Protein AF-A0A537PVB3-F1 (afdb_monomer_lite)

Structure (mmCIF, N/CA/C/O backbone):
data_AF-A0A537PVB3-F1
#
_entry.id   AF-A0A537PVB3-F1
#
loop_
_atom_site.group_PDB
_atom_site.id
_atom_site.type_symbol
_atom_site.label_atom_id
_atom_site.label_alt_id
_atom_site.label_comp_id
_atom_site.label_asym_id
_atom_site.label_entity_id
_atom_site.label_seq_id
_atom_site.pdbx_PDB_ins_code
_atom_site.Cartn_x
_atom_site.Cartn_y
_atom_site.Cartn_z
_atom_site.occupancy
_atom_site.B_iso_or_equiv
_atom_site.auth_seq_id
_atom_site.auth_comp_id
_atom_site.auth_asym_id
_atom_site.auth_atom_id
_atom_site.pdbx_PDB_model_num
ATOM 1 N N . MET A 1 1 ? -4.271 -11.378 -5.481 1.00 75.12 1 MET A N 1
ATOM 2 C CA . MET A 1 1 ? -4.629 -9.980 -5.109 1.00 75.12 1 MET A CA 1
ATOM 3 C C . MET A 1 1 ? -3.982 -9.010 -6.095 1.00 75.12 1 MET A C 1
ATOM 5 O O . MET A 1 1 ? -3.071 -9.434 -6.791 1.00 75.12 1 MET A O 1
ATOM 9 N N . ALA A 1 2 ? -4.433 -7.751 -6.187 1.00 88.31 2 ALA A N 1
ATOM 10 C CA . ALA A 1 2 ? -3.945 -6.770 -7.176 1.00 88.31 2 ALA A CA 1
ATOM 11 C C . ALA A 1 2 ? -2.407 -6.660 -7.226 1.00 88.31 2 ALA A C 1
ATOM 13 O O . ALA A 1 2 ? -1.825 -6.741 -8.302 1.00 88.31 2 ALA A O 1
ATOM 14 N N . ARG A 1 3 ? -1.743 -6.649 -6.062 1.00 90.19 3 ARG A N 1
ATOM 15 C CA . ARG A 1 3 ? -0.276 -6.683 -5.959 1.00 90.19 3 ARG A CA 1
ATOM 16 C C . ARG A 1 3 ? 0.378 -7.857 -6.701 1.00 90.19 3 ARG A C 1
ATOM 18 O O . ARG A 1 3 ? 1.353 -7.669 -7.417 1.00 90.19 3 ARG A O 1
ATOM 25 N N . GLU A 1 4 ? -0.152 -9.070 -6.536 1.00 93.00 4 GLU A N 1
ATOM 26 C CA . GLU A 1 4 ? 0.379 -10.276 -7.197 1.00 93.00 4 GLU A CA 1
ATOM 27 C C . GLU A 1 4 ? 0.219 -10.188 -8.719 1.00 93.00 4 GLU A C 1
ATOM 29 O O . GLU A 1 4 ? 1.119 -10.580 -9.458 1.00 93.00 4 GLU A O 1
ATOM 34 N N . LEU A 1 5 ? -0.898 -9.616 -9.184 1.00 95.44 5 LEU A N 1
ATOM 35 C CA . LEU A 1 5 ? -1.144 -9.381 -10.605 1.00 95.44 5 LEU A CA 1
ATOM 36 C C . LEU A 1 5 ? -0.150 -8.364 -11.182 1.00 95.44 5 LEU A C 1
ATOM 38 O O . LEU A 1 5 ? 0.411 -8.602 -12.248 1.00 95.44 5 LEU A O 1
ATOM 42 N N . TYR A 1 6 ? 0.093 -7.251 -10.487 1.00 94.31 6 TYR A N 1
ATOM 43 C CA . TYR A 1 6 ? 1.050 -6.235 -10.938 1.00 94.31 6 TYR A CA 1
ATOM 44 C C . TYR A 1 6 ? 2.490 -6.754 -10.925 1.00 94.31 6 TYR A C 1
ATOM 46 O O . TYR A 1 6 ? 3.252 -6.471 -11.849 1.00 94.31 6 TYR A O 1
ATOM 54 N N . GLN A 1 7 ? 2.845 -7.602 -9.958 1.00 95.19 7 GLN A N 1
ATOM 55 C CA . GLN A 1 7 ? 4.137 -8.286 -9.936 1.00 95.19 7 GLN A CA 1
ATOM 56 C C . GLN A 1 7 ? 4.319 -9.216 -11.150 1.00 95.19 7 GLN A C 1
ATOM 58 O O . GLN A 1 7 ? 5.373 -9.200 -11.796 1.00 95.19 7 GLN A O 1
ATOM 63 N N . GLU A 1 8 ? 3.305 -10.022 -11.479 1.00 96.38 8 GLU A N 1
ATOM 64 C CA . GLU A 1 8 ? 3.329 -10.905 -12.652 1.00 96.38 8 GLU A CA 1
ATOM 65 C C . GLU A 1 8 ? 3.413 -10.095 -13.955 1.00 96.38 8 GLU A C 1
ATOM 67 O O . GLU A 1 8 ? 4.232 -10.399 -14.826 1.00 96.38 8 GLU A O 1
ATOM 72 N N . ALA A 1 9 ? 2.633 -9.017 -14.060 1.00 94.69 9 ALA A N 1
ATOM 73 C CA . ALA A 1 9 ? 2.609 -8.142 -15.225 1.00 94.69 9 ALA A CA 1
ATOM 74 C C . ALA A 1 9 ? 3.947 -7.406 -15.438 1.00 94.69 9 ALA A C 1
ATOM 76 O O . ALA A 1 9 ? 4.489 -7.442 -16.544 1.00 94.69 9 ALA A O 1
ATOM 77 N N . SER A 1 10 ? 4.541 -6.835 -14.382 1.00 94.75 10 SER A N 1
ATOM 78 C CA . SER A 1 10 ? 5.884 -6.230 -14.434 1.00 94.75 10 SER A CA 1
ATOM 79 C C . SER A 1 10 ? 6.947 -7.249 -14.877 1.00 94.75 10 SER A C 1
ATOM 81 O O . SER A 1 10 ? 7.777 -6.974 -15.751 1.00 94.75 10 SER A O 1
ATOM 83 N N . THR A 1 11 ? 6.864 -8.484 -14.368 1.00 96.06 11 THR A N 1
ATOM 84 C CA . THR A 1 11 ? 7.763 -9.579 -14.770 1.00 96.06 11 THR A CA 1
ATOM 85 C C . THR A 1 11 ? 7.588 -9.949 -16.248 1.00 96.06 11 THR A C 1
ATOM 87 O O . THR A 1 11 ? 8.576 -10.220 -16.935 1.00 96.06 11 THR A O 1
ATOM 90 N N . TYR A 1 12 ? 6.359 -9.934 -16.772 1.00 96.88 12 TYR A N 1
ATOM 91 C CA . TYR A 1 12 ? 6.074 -10.209 -18.183 1.00 96.88 12 TYR A CA 1
ATOM 92 C C . TYR A 1 12 ? 6.589 -9.113 -19.129 1.00 96.88 12 TYR A C 1
ATOM 94 O O . TYR A 1 12 ? 7.026 -9.412 -20.241 1.00 96.88 12 TYR A O 1
ATOM 102 N N . CYS A 1 13 ? 6.606 -7.855 -18.692 1.00 96.75 13 CYS A N 1
ATOM 103 C CA . CYS A 1 13 ? 7.140 -6.741 -19.476 1.00 96.75 13 CYS A CA 1
ATOM 104 C C . CYS A 1 13 ? 8.647 -6.886 -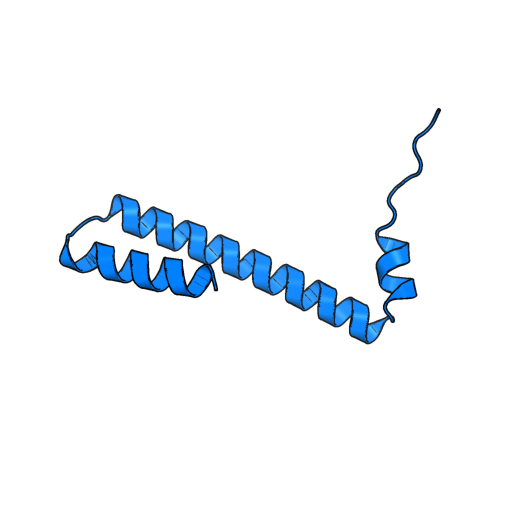19.783 1.00 96.75 13 CY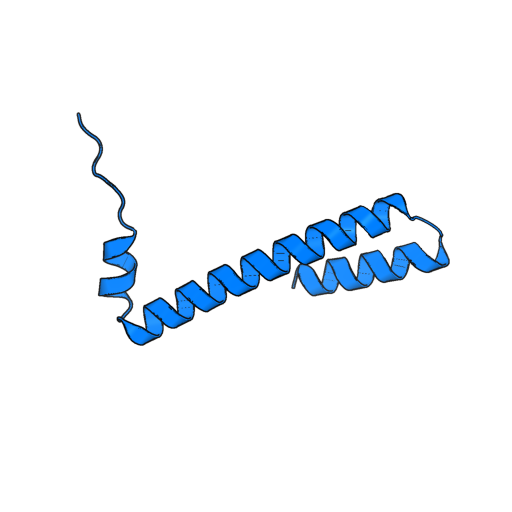S A C 1
ATOM 106 O O . CYS A 1 13 ? 9.124 -6.445 -20.833 1.00 96.75 13 CYS A O 1
ATOM 108 N N . HIS A 1 14 ? 9.404 -7.567 -18.915 1.00 92.00 14 HIS A N 1
ATOM 109 C CA . HIS A 1 14 ? 10.851 -7.767 -19.052 1.00 92.00 14 HIS A CA 1
ATOM 110 C C . HIS A 1 14 ? 11.294 -8.502 -20.340 1.00 92.00 14 HIS A C 1
ATOM 112 O O . HIS A 1 14 ? 12.131 -7.957 -21.069 1.00 92.00 14 HIS A O 1
ATOM 118 N N . PRO A 1 15 ? 10.788 -9.711 -20.672 1.00 96.88 15 PRO A N 1
ATOM 119 C CA . PRO A 1 15 ? 11.180 -10.435 -21.887 1.00 96.88 15 PRO A CA 1
ATOM 120 C C . PRO A 1 15 ? 10.783 -9.725 -23.188 1.00 96.88 15 PRO A C 1
ATOM 122 O O . PRO A 1 15 ? 11.471 -9.887 -24.198 1.00 96.88 15 PRO A O 1
ATOM 125 N N . VAL A 1 16 ? 9.714 -8.923 -23.173 1.00 97.69 16 VAL A N 1
ATOM 126 C CA . VAL A 1 16 ? 9.245 -8.165 -24.348 1.00 97.69 16 VAL A CA 1
ATOM 127 C C . VAL A 1 16 ? 9.836 -6.753 -24.437 1.00 97.69 16 VAL A C 1
ATOM 129 O O . VAL A 1 16 ? 9.582 -6.051 -25.412 1.00 97.69 16 VAL A O 1
ATOM 132 N N . LYS A 1 17 ? 10.690 -6.369 -23.474 1.00 97.25 17 LYS A N 1
ATOM 133 C CA . LYS A 1 17 ? 11.365 -5.060 -23.387 1.00 97.25 17 LYS A CA 1
ATOM 134 C C . LYS A 1 17 ? 10.399 -3.872 -23.309 1.00 97.25 17 LYS A C 1
ATOM 136 O O . LYS A 1 17 ? 10.708 -2.790 -23.806 1.00 97.25 17 LYS A O 1
ATOM 141 N N . ASP A 1 18 ? 9.248 -4.071 -22.676 1.00 98.00 18 ASP A N 1
ATOM 142 C CA . ASP A 1 18 ? 8.273 -3.010 -22.432 1.00 98.00 18 ASP A CA 1
ATOM 143 C C . ASP A 1 18 ? 8.560 -2.318 -21.095 1.00 98.00 18 ASP A C 1
ATOM 145 O O . ASP A 1 18 ? 8.001 -2.649 -20.052 1.00 98.00 18 ASP A O 1
ATOM 149 N N . TYR A 1 19 ? 9.499 -1.378 -21.106 1.00 96.31 19 TYR A N 1
ATOM 150 C CA . TYR A 1 19 ? 9.934 -0.720 -19.873 1.00 96.31 19 TYR A CA 1
ATOM 151 C C . TYR A 1 19 ? 8.907 0.278 -19.326 1.00 96.31 19 TYR A C 1
ATOM 153 O O . TYR A 1 19 ? 8.835 0.457 -18.119 1.00 96.31 19 TYR A O 1
ATOM 161 N N . VAL A 1 20 ? 8.088 0.890 -20.187 1.00 97.88 20 VAL A N 1
ATOM 162 C CA . VAL A 1 20 ? 7.105 1.895 -19.752 1.00 97.88 20 VAL A CA 1
ATOM 163 C C . VAL A 1 20 ? 5.964 1.227 -18.995 1.00 97.88 20 VAL A C 1
ATOM 165 O O . VAL A 1 20 ? 5.589 1.692 -17.922 1.00 97.88 20 VAL A O 1
ATOM 168 N N . SER A 1 21 ? 5.431 0.116 -19.511 1.00 97.62 21 SER A N 1
ATOM 169 C CA . SER A 1 21 ? 4.400 -0.621 -18.780 1.00 97.62 21 SER A CA 1
ATOM 170 C C . SER A 1 21 ? 4.949 -1.301 -17.530 1.00 97.62 21 SER A C 1
ATOM 172 O O . SER A 1 21 ? 4.243 -1.342 -16.528 1.00 97.62 21 SER A O 1
ATOM 174 N N . ARG A 1 22 ? 6.207 -1.770 -17.540 1.00 97.44 22 ARG A N 1
ATOM 175 C CA . ARG A 1 22 ? 6.867 -2.265 -16.321 1.00 97.44 22 ARG A CA 1
ATOM 176 C C . ARG A 1 22 ? 6.857 -1.203 -15.221 1.00 97.44 22 ARG A C 1
ATOM 178 O O . ARG A 1 22 ? 6.420 -1.506 -14.118 1.00 97.44 22 ARG A O 1
ATOM 185 N N . ASP A 1 23 ? 7.313 0.009 -15.530 1.00 97.62 23 ASP A N 1
ATOM 186 C CA . ASP A 1 23 ? 7.423 1.091 -14.543 1.00 97.62 23 ASP A CA 1
ATOM 187 C C . ASP A 1 23 ? 6.047 1.465 -13.977 1.00 97.62 23 ASP A C 1
ATOM 189 O O . ASP A 1 23 ? 5.904 1.623 -12.768 1.00 97.62 23 ASP A O 1
ATOM 193 N N . LEU A 1 24 ? 5.011 1.490 -14.825 1.00 97.69 24 LEU A N 1
ATOM 194 C CA . LEU A 1 24 ? 3.627 1.679 -14.381 1.00 97.69 24 LEU A CA 1
ATOM 195 C C . LEU A 1 24 ? 3.159 0.566 -13.427 1.00 97.69 24 LEU A C 1
ATOM 197 O O . LEU A 1 24 ? 2.504 0.846 -12.427 1.00 97.69 24 LEU A O 1
ATOM 201 N N . PHE A 1 25 ? 3.467 -0.701 -13.718 1.00 97.81 25 PHE A N 1
ATOM 202 C CA . PHE A 1 25 ? 3.110 -1.803 -12.820 1.00 97.81 25 PHE A CA 1
ATOM 203 C C . PHE A 1 25 ? 3.892 -1.765 -11.503 1.00 97.81 25 PHE A C 1
ATOM 205 O O . PHE A 1 25 ? 3.343 -2.152 -10.476 1.00 97.81 25 PHE A O 1
ATOM 212 N N . GLU A 1 26 ? 5.145 -1.307 -11.511 1.00 96.56 26 GLU A N 1
ATOM 213 C CA . GLU A 1 26 ? 5.934 -1.118 -10.289 1.00 96.56 26 GLU A CA 1
ATOM 214 C C . GLU A 1 26 ? 5.378 0.016 -9.416 1.00 96.56 26 GLU A C 1
ATOM 216 O O . GLU A 1 26 ? 5.270 -0.166 -8.205 1.00 96.56 26 GLU A O 1
ATOM 221 N N . GLU A 1 27 ? 4.968 1.136 -10.020 1.00 97.81 27 GLU A N 1
ATOM 222 C CA . GLU A 1 27 ? 4.291 2.244 -9.329 1.00 97.81 27 GLU A CA 1
ATOM 223 C C . GLU A 1 27 ? 2.986 1.770 -8.678 1.00 97.81 27 GLU A C 1
ATOM 225 O O . GLU A 1 27 ? 2.824 1.878 -7.465 1.00 97.81 27 GLU A O 1
ATOM 230 N N . LEU A 1 28 ? 2.106 1.124 -9.450 1.00 97.19 28 LEU A N 1
ATOM 231 C CA . LEU A 1 28 ? 0.848 0.590 -8.920 1.00 97.19 28 LEU A CA 1
ATOM 232 C C . LEU A 1 28 ? 1.077 -0.470 -7.837 1.00 97.19 28 LEU A C 1
ATOM 234 O O . LEU A 1 28 ? 0.318 -0.558 -6.879 1.00 97.19 28 LEU A O 1
ATOM 238 N N . MET A 1 29 ? 2.115 -1.297 -7.963 1.00 96.44 29 MET A N 1
ATOM 239 C CA . MET A 1 29 ? 2.445 -2.284 -6.937 1.00 96.44 29 MET A CA 1
ATOM 240 C C . MET A 1 29 ? 2.843 -1.622 -5.611 1.00 96.44 29 MET A C 1
ATOM 242 O O . MET A 1 29 ? 2.492 -2.162 -4.562 1.00 96.44 29 MET A O 1
ATOM 246 N N . ALA A 1 30 ? 3.544 -0.485 -5.649 1.00 96.00 30 ALA A N 1
ATOM 247 C CA . ALA A 1 30 ? 3.863 0.293 -4.455 1.00 96.00 30 ALA A CA 1
ATOM 248 C C . ALA A 1 30 ? 2.596 0.890 -3.822 1.00 96.00 30 ALA A C 1
ATOM 250 O O . ALA A 1 30 ? 2.399 0.726 -2.618 1.00 96.00 30 ALA A O 1
ATOM 251 N N . ASP A 1 31 ? 1.698 1.460 -4.630 1.00 97.56 31 ASP A N 1
ATOM 252 C CA . ASP A 1 31 ? 0.413 1.987 -4.150 1.00 97.56 31 ASP A CA 1
ATOM 253 C C . ASP A 1 31 ? -0.419 0.904 -3.439 1.00 97.56 31 ASP A C 1
ATOM 255 O O . ASP A 1 31 ? -1.006 1.139 -2.381 1.00 97.56 31 ASP A O 1
ATOM 259 N N . GLU A 1 32 ? -0.450 -0.320 -3.980 1.00 96.81 32 GLU A N 1
ATOM 260 C CA . GLU A 1 32 ? -1.180 -1.414 -3.335 1.00 96.81 32 GLU A CA 1
ATOM 261 C C . GLU A 1 32 ? -0.540 -1.881 -2.021 1.00 96.81 32 GLU A C 1
ATOM 263 O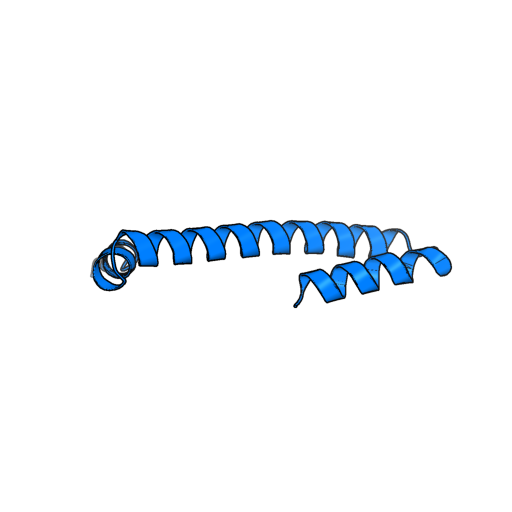 O . GLU A 1 32 ? -1.263 -2.350 -1.142 1.00 96.81 32 GLU A O 1
ATOM 268 N N . GLU A 1 33 ? 0.782 -1.772 -1.844 1.00 95.88 33 GLU A N 1
ATOM 269 C CA . GLU A 1 33 ? 1.412 -2.060 -0.544 1.00 95.88 33 GLU A CA 1
ATOM 270 C C . GLU A 1 33 ? 1.001 -1.019 0.504 1.00 95.88 33 GLU A C 1
ATOM 272 O O . GLU A 1 33 ? 0.631 -1.398 1.619 1.00 95.88 33 GLU A O 1
ATOM 277 N N . ASP A 1 34 ? 0.949 0.262 0.132 1.00 97.38 34 ASP A N 1
ATOM 278 C CA . ASP A 1 34 ? 0.466 1.330 1.012 1.00 97.38 34 ASP A CA 1
ATOM 279 C C . ASP A 1 34 ? -1.014 1.124 1.385 1.00 97.38 34 ASP A C 1
ATOM 281 O O . ASP A 1 34 ? -1.399 1.260 2.554 1.00 97.38 34 ASP A O 1
ATOM 285 N N . HIS A 1 35 ? -1.856 0.705 0.432 1.00 97.38 35 HIS A N 1
ATOM 286 C CA . HIS A 1 35 ? -3.246 0.331 0.712 1.00 97.38 35 HIS A CA 1
ATOM 287 C C . HIS A 1 35 ? -3.353 -0.877 1.652 1.00 97.38 35 HIS A C 1
ATOM 289 O O . HIS A 1 35 ? -4.170 -0.881 2.579 1.00 97.38 35 HIS A O 1
ATOM 295 N N . ILE A 1 36 ? -2.540 -1.913 1.434 1.00 97.06 36 ILE A N 1
ATOM 296 C CA . ILE A 1 36 ? -2.503 -3.101 2.290 1.00 97.06 36 ILE A CA 1
ATOM 297 C C . ILE A 1 36 ? -2.111 -2.711 3.720 1.00 97.06 36 ILE A C 1
ATOM 299 O O . ILE A 1 36 ? -2.738 -3.177 4.676 1.00 97.06 36 ILE A O 1
ATOM 303 N N . ASP A 1 37 ? -1.107 -1.856 3.885 1.00 98.06 37 ASP A N 1
ATOM 304 C CA . ASP A 1 37 ? -0.630 -1.425 5.197 1.00 98.06 37 ASP A CA 1
ATOM 305 C C . ASP A 1 37 ? -1.628 -0.505 5.910 1.00 98.06 37 ASP A C 1
ATOM 307 O O . ASP A 1 37 ? -1.855 -0.660 7.119 1.00 98.06 37 ASP A O 1
ATOM 311 N N . PHE A 1 38 ? -2.329 0.359 5.171 1.00 98.19 38 PHE A N 1
ATOM 312 C CA . PHE A 1 38 ? -3.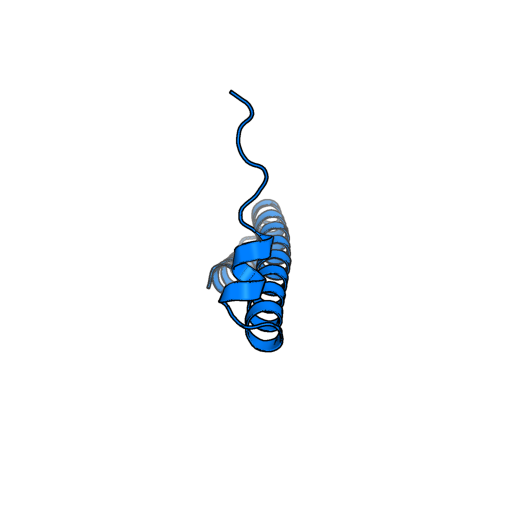474 1.100 5.696 1.00 98.19 38 PHE A CA 1
ATOM 313 C C . PHE A 1 38 ? -4.553 0.152 6.238 1.00 98.19 38 PHE A C 1
ATOM 315 O O . PHE A 1 38 ? -4.951 0.279 7.400 1.00 98.19 38 PHE A O 1
ATOM 322 N N . LEU A 1 39 ? -4.995 -0.829 5.442 1.00 98.19 39 LEU A N 1
ATOM 323 C CA . LEU A 1 39 ? -6.046 -1.774 5.837 1.00 98.19 39 LEU A CA 1
ATOM 324 C C . LEU A 1 39 ? -5.628 -2.649 7.026 1.00 98.19 39 LEU A C 1
ATOM 326 O O . LEU A 1 39 ? -6.429 -2.867 7.936 1.00 98.19 39 LEU A O 1
ATOM 330 N N . LYS A 1 40 ? -4.374 -3.115 7.069 1.00 98.00 40 LYS A N 1
ATOM 331 C CA . LYS A 1 40 ? -3.831 -3.838 8.232 1.00 98.00 40 LYS A CA 1
ATOM 332 C C . LYS A 1 40 ? -3.863 -2.976 9.490 1.00 98.00 40 LYS A C 1
ATOM 334 O O . LYS A 1 40 ? -4.240 -3.472 10.548 1.00 98.00 40 LYS A O 1
ATOM 339 N N . THR A 1 41 ? -3.509 -1.698 9.369 1.00 98.31 41 THR A N 1
ATOM 340 C CA . THR A 1 41 ? -3.573 -0.744 10.482 1.00 98.31 41 THR A CA 1
ATOM 341 C C . THR A 1 41 ? -5.010 -0.572 10.973 1.00 98.31 41 THR A C 1
ATOM 343 O O . THR A 1 41 ? -5.251 -0.629 12.175 1.00 98.31 41 THR A O 1
ATOM 346 N N . GLN A 1 42 ? -5.982 -0.439 10.065 1.00 98.44 42 GLN A N 1
ATOM 347 C CA . GLN A 1 42 ? -7.398 -0.328 10.436 1.00 98.44 42 GLN A CA 1
ATOM 348 C C . GLN A 1 42 ? -7.900 -1.578 11.171 1.00 98.44 42 GLN A C 1
ATOM 350 O O . GLN A 1 42 ? -8.557 -1.474 12.206 1.00 98.44 42 GLN A O 1
ATOM 355 N N . LEU A 1 43 ? -7.551 -2.768 10.672 1.00 98.38 43 LEU A N 1
ATOM 356 C CA . LEU A 1 43 ? -7.905 -4.037 11.310 1.00 98.38 43 LEU A CA 1
ATOM 357 C C . LEU A 1 43 ? -7.276 -4.185 12.701 1.00 98.38 43 LEU A C 1
ATOM 359 O O . LEU A 1 43 ? -7.945 -4.634 13.631 1.00 98.38 43 LEU A O 1
ATOM 363 N N . ASP A 1 44 ? -6.014 -3.788 12.859 1.00 98.56 44 ASP A N 1
ATOM 364 C CA . ASP A 1 44 ? -5.318 -3.804 14.147 1.00 98.56 44 ASP A CA 1
ATOM 365 C C . ASP A 1 44 ? -5.940 -2.816 15.149 1.00 98.56 44 ASP A C 1
ATOM 367 O O . ASP A 1 44 ? -6.160 -3.168 16.310 1.00 98.56 44 ASP A O 1
ATOM 371 N N . LEU A 1 45 ? -6.312 -1.611 14.705 1.00 98.56 45 LEU A N 1
ATOM 372 C CA . LEU A 1 45 ? -7.035 -0.637 15.528 1.00 98.56 45 LEU A CA 1
ATOM 373 C C . LEU A 1 45 ? -8.400 -1.173 15.971 1.00 98.56 45 LEU A C 1
ATOM 375 O O . LEU A 1 45 ? -8.717 -1.118 17.160 1.00 98.56 45 LEU A O 1
ATOM 379 N N . ALA A 1 46 ? -9.178 -1.747 15.051 1.00 98.12 46 ALA A N 1
ATOM 380 C CA . ALA A 1 46 ? -10.465 -2.358 15.372 1.00 98.12 46 ALA A CA 1
ATOM 381 C C . ALA A 1 46 ? -10.315 -3.525 16.364 1.00 98.12 46 ALA A C 1
ATOM 383 O O . ALA A 1 46 ? -11.112 -3.649 17.293 1.00 98.12 46 ALA A O 1
ATOM 384 N N . ALA A 1 47 ? -9.269 -4.348 16.225 1.00 98.19 47 ALA A N 1
ATOM 385 C CA . ALA A 1 47 ? -8.980 -5.439 17.154 1.00 98.19 47 ALA A CA 1
ATOM 386 C C . ALA A 1 47 ? -8.565 -4.942 18.552 1.00 98.19 47 ALA A C 1
ATOM 388 O O . ALA A 1 47 ? -8.927 -5.557 19.554 1.00 98.19 47 ALA A O 1
ATOM 389 N N . LYS A 1 48 ? -7.816 -3.833 18.634 1.00 98.38 48 LYS A N 1
ATOM 390 C CA . LYS A 1 48 ? -7.332 -3.256 19.900 1.00 98.38 48 LYS A CA 1
ATOM 391 C C . LYS A 1 48 ? -8.392 -2.457 20.655 1.00 98.38 48 LYS A C 1
ATOM 393 O O . LYS A 1 48 ? -8.396 -2.481 21.883 1.00 98.38 48 LYS A O 1
ATOM 398 N N . LEU A 1 49 ? -9.249 -1.730 19.941 1.00 97.38 49 LEU A N 1
ATOM 399 C CA . LEU A 1 49 ? -10.246 -0.827 20.526 1.00 97.38 49 LEU A CA 1
ATOM 400 C C . LEU A 1 49 ? -11.632 -1.472 20.658 1.00 97.38 49 LEU A C 1
ATOM 402 O O . LEU A 1 49 ? -12.433 -1.029 21.475 1.00 97.38 49 LEU A O 1
ATOM 406 N N . GLY A 1 50 ? -11.920 -2.507 19.869 1.00 97.69 50 GLY A N 1
ATOM 407 C CA . GLY A 1 50 ? -13.284 -2.956 19.610 1.00 97.69 50 GLY A CA 1
ATOM 408 C C . GLY A 1 50 ? -13.902 -2.198 18.432 1.00 97.69 50 GLY A C 1
ATOM 409 O O . GLY A 1 50 ? -13.582 -1.033 18.173 1.00 97.69 50 GLY A O 1
ATOM 410 N N . LEU A 1 51 ? -14.787 -2.880 17.700 1.00 97.00 51 LEU A N 1
ATOM 411 C CA . LEU A 1 51 ? -15.347 -2.378 16.445 1.00 97.00 51 LEU A CA 1
ATOM 412 C C . LEU A 1 51 ? -16.166 -1.099 16.651 1.00 97.00 51 LEU A C 1
ATOM 414 O O . LEU A 1 51 ? -16.110 -0.198 15.821 1.00 97.00 51 LEU A O 1
ATOM 418 N N . GLU A 1 52 ? -16.897 -1.001 17.758 1.00 97.44 52 GLU A N 1
ATOM 419 C CA . GLU A 1 52 ? -17.779 0.123 18.064 1.00 97.44 52 GLU A CA 1
ATOM 420 C C . GLU A 1 52 ? -16.986 1.412 18.292 1.00 97.44 52 GLU A C 1
ATOM 422 O O . GLU A 1 52 ? -17.321 2.446 17.716 1.00 97.44 52 GLU A O 1
ATOM 427 N N . LEU A 1 53 ? -15.911 1.349 19.088 1.00 97.50 53 LEU A N 1
ATOM 428 C CA . LEU A 1 53 ? -15.056 2.509 19.364 1.00 97.50 53 LEU A CA 1
ATOM 429 C C . LEU A 1 53 ? -14.276 2.942 18.121 1.00 97.50 53 LEU A C 1
ATOM 431 O O . LEU A 1 53 ? -14.160 4.138 17.858 1.00 97.50 53 LEU A O 1
ATOM 435 N N . TYR A 1 54 ? -13.783 1.981 17.337 1.00 97.94 54 TYR A N 1
ATOM 436 C CA . TYR A 1 54 ? -13.144 2.265 16.056 1.00 97.94 54 TYR A CA 1
ATOM 437 C C . TYR A 1 54 ? -14.114 2.956 15.084 1.00 97.94 54 TYR A C 1
ATOM 439 O O . TYR A 1 54 ? -13.816 4.035 14.576 1.00 97.94 54 TYR A O 1
ATOM 447 N N . ALA A 1 55 ? -15.301 2.382 14.863 1.00 96.94 55 ALA A N 1
ATOM 448 C CA . ALA A 1 55 ? -16.277 2.914 13.915 1.00 96.94 55 ALA A CA 1
ATOM 449 C C . ALA A 1 55 ? -16.819 4.286 14.340 1.00 96.94 55 ALA A C 1
ATOM 451 O O . ALA A 1 55 ? -16.993 5.158 13.491 1.00 96.94 55 ALA A O 1
ATOM 452 N N . GLN A 1 56 ? -17.032 4.508 15.643 1.00 96.44 56 GLN A N 1
ATOM 453 C CA . GLN A 1 56 ? -17.479 5.800 16.168 1.00 96.44 56 GLN A CA 1
ATOM 454 C C . GLN A 1 56 ? -16.517 6.936 15.793 1.00 96.44 56 GLN A C 1
ATOM 456 O O . GLN A 1 56 ? -16.966 8.032 15.464 1.00 96.44 56 GLN A O 1
ATOM 461 N N . HIS A 1 57 ? -15.206 6.677 15.806 1.00 95.62 57 HIS A N 1
ATOM 462 C CA . HIS A 1 57 ? -14.194 7.668 15.438 1.00 95.62 57 HIS A CA 1
ATOM 463 C C . HIS A 1 57 ? -14.258 8.084 13.954 1.00 95.62 57 HIS A C 1
ATOM 465 O O . HIS A 1 57 ? -13.775 9.156 13.601 1.00 95.62 57 HIS A O 1
ATOM 471 N N . HIS A 1 58 ? -14.887 7.277 13.093 1.00 95.00 58 HIS A N 1
ATOM 472 C CA . HIS A 1 58 ? -14.954 7.486 11.643 1.00 95.00 58 HIS A CA 1
ATOM 473 C C . HIS A 1 58 ? -16.324 7.965 11.126 1.00 95.00 58 HIS A C 1
ATOM 475 O O . HIS A 1 58 ? -16.544 7.968 9.918 1.00 95.00 58 HIS A O 1
ATOM 481 N N . ILE A 1 59 ? -17.242 8.390 12.004 1.00 94.44 59 ILE A N 1
ATOM 482 C CA . ILE A 1 59 ? -18.577 8.887 11.608 1.00 94.44 59 ILE A CA 1
ATOM 483 C C . ILE A 1 59 ? -18.506 10.217 10.831 1.00 94.44 59 ILE A C 1
ATOM 485 O O . ILE A 1 59 ? -19.386 10.489 10.018 1.00 94.44 59 ILE A O 1
ATOM 489 N N . GLY A 1 60 ? -17.448 11.010 11.028 1.00 91.38 60 GLY A N 1
ATOM 490 C CA . GLY A 1 60 ? -17.319 12.345 10.439 1.00 91.38 60 GLY A CA 1
ATOM 491 C C . GLY A 1 60 ? -18.073 13.418 11.228 1.00 91.38 60 GLY A C 1
ATOM 492 O O . GLY A 1 60 ? -18.630 13.152 12.296 1.00 91.38 60 GLY A O 1
ATOM 493 N N . GLU A 1 61 ? -18.043 14.648 10.721 1.00 91.50 61 GLU A N 1
ATOM 494 C CA . GLU A 1 61 ? -18.803 15.764 11.288 1.00 91.50 61 GLU A CA 1
ATOM 495 C C . GLU A 1 61 ? -20.229 15.764 10.714 1.00 91.50 61 GLU A C 1
ATOM 497 O O . GLU A 1 61 ? -20.411 15.423 9.543 1.00 91.50 61 GLU A O 1
ATOM 502 N N . PRO A 1 62 ? -21.251 16.091 11.523 1.00 88.19 62 PRO A N 1
ATOM 503 C CA . PRO A 1 62 ? -22.605 16.255 11.013 1.00 88.19 62 PRO 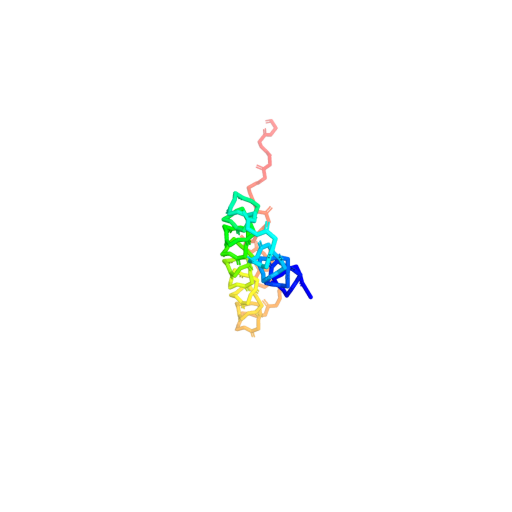A CA 1
ATOM 504 C C . PRO A 1 62 ? -22.665 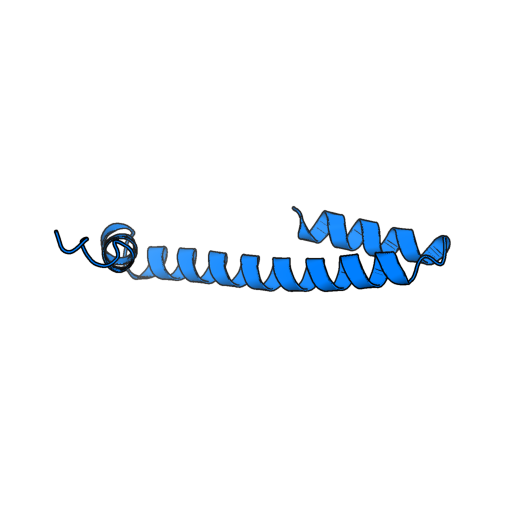17.447 10.050 1.00 88.19 62 PRO A C 1
ATOM 506 O O . PRO A 1 62 ? -22.024 18.467 10.298 1.00 88.19 62 PRO A O 1
ATOM 509 N N . ASP A 1 63 ? -23.459 17.326 8.985 1.00 87.25 63 ASP A N 1
ATOM 510 C CA . ASP A 1 63 ? -23.737 18.450 8.088 1.00 87.25 63 ASP A CA 1
ATOM 511 C C . ASP A 1 63 ? -24.394 19.600 8.881 1.00 87.25 63 ASP A C 1
ATOM 513 O O . ASP A 1 63 ? -25.330 19.382 9.657 1.00 87.25 63 ASP A O 1
ATOM 517 N N . GLU A 1 64 ? -23.889 20.823 8.705 1.00 78.44 64 GLU A N 1
ATOM 518 C CA . GLU A 1 64 ? -24.530 22.037 9.220 1.00 78.44 64 GLU A CA 1
ATOM 519 C C . GLU A 1 64 ? -25.624 22.471 8.225 1.00 78.44 64 GLU A C 1
ATOM 521 O O . GLU A 1 64 ? -25.304 22.928 7.127 1.00 78.44 64 GLU A O 1
ATOM 526 N N . ASP A 1 65 ? -26.901 22.289 8.588 1.00 67.75 65 ASP A N 1
ATOM 527 C CA . ASP A 1 65 ? -28.066 22.811 7.840 1.00 67.75 65 ASP A CA 1
ATOM 528 C C . ASP A 1 65 ? -28.100 24.354 7.785 1.00 67.75 65 ASP A C 1
ATOM 530 O O . ASP A 1 65 ? -27.919 25.004 8.847 1.00 67.75 65 ASP A O 1
#

Secondary structure (DSSP, 8-state):
-HHHHHHHHHHHHHHHT-HHHHHHHHHHHHHHHHHHHHHHHHHHHHHHH-HHHHHHHTS-PPP--

Sequence (65 aa):
MARELYQEASTYCHPVKDYVSRDLFEELMADEEDHIDFLKTQLDLAAKLGLELYAQHHIGEPDED

Radius of gyration: 18.57 Å; chains: 1; bounding box: 39×34×45 Å

Foldseek 3Di:
DLLVVLVVQLVVCVVVVNVVSNVVSVVVNVVVVVVVVVVVVLVVCCVVPPVVVSVVVVPDDDDDD

pLDDT: mean 95.15, std 5.44, range [67.75, 98.56]